Protein AF-A0A1Y4F1Y5-F1 (afdb_monomer_lite)

Radius of gyration: 17.51 Å; chains: 1; bounding box: 29×44×42 Å

pLDDT: mean 87.76, std 14.87, range [49.25, 98.44]

Sequence (74 aa):
MIKTETITIKGKQFMHTYSTAGCYIERDGERYADAIDPLDSGRTYTETDIPIKTEEEDVYRAAYNIVTGQEVQE

Secondary structure (DSSP, 8-state):
-EEEEEEEETTEEEEEEEETTSEEEEETTEEESEEEEETT-----EEEEEEP--THHHHHHHHHHHHHT-----

Structure (mmCIF, N/CA/C/O backbone):
data_AF-A0A1Y4F1Y5-F1
#
_entry.id   AF-A0A1Y4F1Y5-F1
#
loop_
_atom_site.group_PDB
_atom_site.id
_atom_site.type_symbol
_atom_site.label_atom_id
_atom_site.label_alt_id
_atom_site.label_comp_id
_atom_site.label_asym_id
_atom_site.label_entity_id
_atom_site.label_seq_id
_atom_site.pdbx_PDB_ins_code
_atom_site.Cartn_x
_atom_site.Cartn_y
_atom_site.Cartn_z
_atom_site.occupancy
_atom_site.B_iso_or_equiv
_atom_site.auth_seq_id
_atom_site.auth_comp_id
_atom_site.auth_asym_id
_atom_site.auth_atom_id
_atom_site.pdbx_PDB_model_num
ATOM 1 N N . MET A 1 1 ? 11.162 -0.185 -1.734 1.00 90.25 1 MET A N 1
ATOM 2 C CA . MET A 1 1 ? 10.811 -1.449 -1.057 1.00 90.25 1 MET A CA 1
ATOM 3 C C . MET A 1 1 ? 9.374 -1.329 -0.589 1.00 90.25 1 MET A C 1
ATOM 5 O O . MET A 1 1 ? 9.065 -0.406 0.159 1.00 90.25 1 MET A O 1
ATOM 9 N N . ILE A 1 2 ? 8.503 -2.256 -0.987 1.00 96.56 2 ILE A N 1
ATOM 10 C CA . ILE A 1 2 ? 7.130 -2.296 -0.473 1.00 96.56 2 ILE A CA 1
ATOM 11 C C . ILE A 1 2 ? 7.109 -2.608 1.026 1.00 96.56 2 ILE A C 1
ATOM 13 O O . ILE A 1 2 ? 7.850 -3.469 1.506 1.00 96.56 2 ILE A O 1
ATOM 17 N N . LYS A 1 3 ? 6.262 -1.899 1.769 1.00 97.81 3 LYS A N 1
ATOM 18 C CA . LYS A 1 3 ? 6.043 -2.085 3.201 1.00 97.81 3 LYS A CA 1
ATOM 19 C C . LYS A 1 3 ? 4.553 -2.252 3.465 1.00 97.81 3 LYS A C 1
ATOM 21 O O . LYS A 1 3 ? 3.734 -1.571 2.854 1.00 97.81 3 LYS A O 1
ATOM 26 N N . THR A 1 4 ? 4.231 -3.122 4.417 1.00 97.25 4 THR A N 1
ATOM 27 C CA . THR A 1 4 ? 2.876 -3.278 4.940 1.00 97.25 4 THR A CA 1
ATOM 28 C C . THR A 1 4 ? 2.882 -3.138 6.457 1.00 97.25 4 THR A C 1
ATOM 30 O O . THR A 1 4 ? 3.734 -3.718 7.132 1.00 97.25 4 THR A O 1
ATOM 33 N N . GLU A 1 5 ? 1.940 -2.374 7.002 1.00 97.38 5 GLU A N 1
ATOM 34 C CA . GLU A 1 5 ? 1.784 -2.180 8.444 1.00 97.38 5 GLU A CA 1
ATOM 35 C C . GLU A 1 5 ? 0.314 -2.108 8.866 1.00 97.38 5 GLU A C 1
ATOM 37 O O . GLU A 1 5 ? -0.566 -1.793 8.069 1.00 97.38 5 GLU A O 1
ATOM 42 N N . THR A 1 6 ? 0.034 -2.414 10.134 1.00 98.00 6 THR A N 1
ATOM 43 C CA . THR A 1 6 ? -1.318 -2.292 10.685 1.00 98.00 6 THR A CA 1
ATOM 44 C C . THR A 1 6 ? -1.547 -0.877 11.202 1.00 98.00 6 THR A C 1
ATOM 46 O O . THR A 1 6 ? -0.833 -0.415 12.091 1.00 98.00 6 THR A O 1
ATOM 49 N N . ILE A 1 7 ? -2.590 -0.214 10.707 1.00 97.94 7 ILE A N 1
ATOM 50 C CA . ILE A 1 7 ? -3.014 1.115 11.162 1.00 97.94 7 ILE A CA 1
ATOM 51 C C . ILE A 1 7 ? -4.405 1.057 11.795 1.00 97.94 7 ILE A C 1
ATOM 53 O O . ILE A 1 7 ? -5.178 0.133 11.548 1.00 97.94 7 ILE A O 1
ATOM 57 N N . THR A 1 8 ? -4.747 2.057 12.612 1.00 97.94 8 THR A N 1
ATOM 58 C CA . THR A 1 8 ? -6.081 2.178 13.223 1.00 97.94 8 THR A CA 1
ATOM 59 C C . THR A 1 8 ? -6.785 3.438 12.737 1.00 97.94 8 THR A C 1
ATOM 61 O O . THR A 1 8 ? -6.296 4.544 12.945 1.00 97.94 8 THR A O 1
ATOM 64 N N . ILE A 1 9 ? -7.973 3.280 12.152 1.00 96.25 9 ILE A N 1
ATOM 65 C CA . ILE A 1 9 ? -8.835 4.381 11.710 1.00 96.25 9 ILE A CA 1
ATOM 66 C C . ILE A 1 9 ? -10.171 4.258 12.443 1.00 96.25 9 ILE A C 1
ATOM 68 O O . ILE A 1 9 ? -10.877 3.258 12.308 1.00 96.25 9 ILE A O 1
ATOM 72 N N . LYS A 1 10 ? -10.531 5.277 13.237 1.00 96.00 10 LYS A N 1
ATOM 73 C CA . LYS A 1 10 ? -11.793 5.327 14.010 1.00 96.00 10 LYS A CA 1
ATOM 74 C C . LYS A 1 10 ? -12.048 4.055 14.847 1.00 96.00 10 LYS A C 1
ATOM 76 O O . LYS A 1 10 ? -13.162 3.540 14.884 1.00 96.00 10 LYS A O 1
ATOM 81 N N . GLY A 1 11 ? -11.001 3.531 15.488 1.00 97.25 11 GLY A N 1
ATOM 82 C CA . GLY A 1 11 ? -11.075 2.340 16.344 1.00 97.25 11 GLY A CA 1
ATOM 83 C C . GLY A 1 11 ? -11.142 0.997 15.605 1.00 97.25 11 GLY A C 1
ATOM 84 O O . GLY A 1 11 ? -11.296 -0.031 16.255 1.00 97.25 11 GLY A O 1
ATOM 85 N N . LYS A 1 12 ? -11.022 0.980 14.272 1.00 97.19 12 LYS A N 1
ATOM 86 C CA . LYS A 1 12 ? -10.924 -0.245 13.465 1.00 97.19 12 LYS A CA 1
ATOM 87 C C . LYS A 1 12 ? -9.524 -0.382 12.877 1.00 97.19 12 LYS A C 1
ATOM 89 O O . LYS A 1 12 ? -8.929 0.623 12.491 1.00 97.19 12 LYS A O 1
ATOM 94 N N . GLN A 1 13 ? -9.017 -1.609 12.815 1.00 98.00 13 GLN A N 1
ATOM 95 C CA . GLN A 1 13 ? -7.689 -1.907 12.283 1.00 98.00 13 GLN A CA 1
ATOM 96 C C . GLN A 1 13 ? -7.735 -2.266 10.795 1.00 98.00 13 GLN A C 1
ATOM 98 O O . GLN A 1 13 ? -8.673 -2.918 10.334 1.00 98.00 13 GLN A O 1
ATOM 103 N N . PHE A 1 14 ? -6.704 -1.841 10.070 1.00 98.44 14 PHE A N 1
ATOM 104 C CA . PHE A 1 14 ? -6.531 -2.030 8.632 1.00 98.44 14 PHE A CA 1
ATOM 105 C C . PHE A 1 14 ? -5.069 -2.340 8.317 1.00 98.44 14 PHE A C 1
ATOM 107 O O . PHE A 1 14 ? -4.184 -1.994 9.098 1.00 98.44 14 PHE A O 1
ATOM 114 N N . MET A 1 15 ? -4.823 -2.946 7.161 1.00 98.19 15 MET A N 1
ATOM 115 C CA . MET A 1 15 ? -3.493 -3.085 6.577 1.00 98.19 15 MET A CA 1
ATOM 116 C C . MET A 1 15 ? -3.250 -1.937 5.615 1.00 98.19 15 MET A C 1
ATOM 118 O O . MET A 1 15 ? -4.025 -1.725 4.687 1.00 98.19 15 MET A O 1
ATOM 122 N N . HIS A 1 16 ? -2.172 -1.203 5.846 1.00 98.19 16 HIS A N 1
ATOM 123 C CA . HIS A 1 16 ? -1.676 -0.170 4.955 1.00 98.19 16 HIS A CA 1
ATOM 124 C C . HIS A 1 16 ? -0.474 -0.712 4.204 1.00 98.19 16 HIS A C 1
ATOM 126 O O . HIS A 1 16 ? 0.509 -1.093 4.834 1.00 98.19 16 HIS A O 1
ATOM 132 N N . THR A 1 17 ? -0.559 -0.763 2.878 1.00 98.44 17 THR A N 1
ATOM 133 C CA . THR A 1 17 ? 0.548 -1.163 2.005 1.00 98.44 17 THR A CA 1
ATOM 134 C C . THR A 1 17 ? 0.965 0.011 1.134 1.00 98.44 17 THR A C 1
ATOM 136 O O . THR A 1 17 ? 0.112 0.644 0.517 1.00 98.44 17 THR A O 1
ATOM 139 N N . TYR A 1 18 ? 2.261 0.302 1.077 1.00 98.06 18 TYR A N 1
ATOM 140 C CA . TYR A 1 18 ? 2.826 1.394 0.282 1.00 98.06 18 TYR A CA 1
ATOM 141 C C . TYR A 1 18 ? 4.281 1.109 -0.083 1.00 98.06 18 TYR A C 1
ATOM 143 O O . TYR A 1 18 ? 4.945 0.260 0.516 1.00 98.06 18 TYR A O 1
ATOM 151 N N . SER A 1 19 ? 4.791 1.834 -1.070 1.00 97.62 19 SER A N 1
ATOM 152 C CA . SER A 1 19 ? 6.201 1.786 -1.445 1.00 97.62 19 SER A CA 1
ATOM 153 C C . SER A 1 19 ? 6.995 2.832 -0.663 1.00 97.62 19 SER A C 1
ATOM 155 O O . SER A 1 19 ? 6.595 3.991 -0.549 1.00 97.62 19 SER A O 1
ATOM 157 N N . THR A 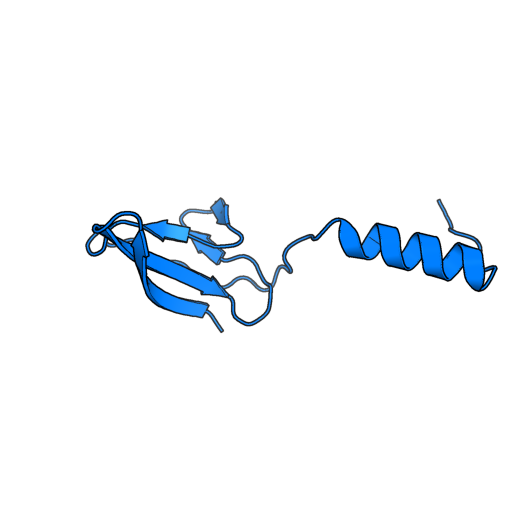1 20 ? 8.143 2.436 -0.109 1.00 96.94 20 THR A N 1
ATOM 158 C CA . THR A 1 20 ? 9.050 3.374 0.578 1.00 96.94 20 THR A CA 1
ATOM 159 C C . THR A 1 20 ? 9.905 4.191 -0.388 1.00 96.94 20 THR A C 1
ATOM 161 O O . THR A 1 20 ? 10.595 5.112 0.039 1.00 96.94 20 THR A O 1
ATOM 164 N N . ALA A 1 21 ? 9.874 3.855 -1.680 1.00 95.31 21 ALA A N 1
ATOM 165 C CA . ALA A 1 21 ? 10.665 4.495 -2.726 1.00 95.31 21 ALA A 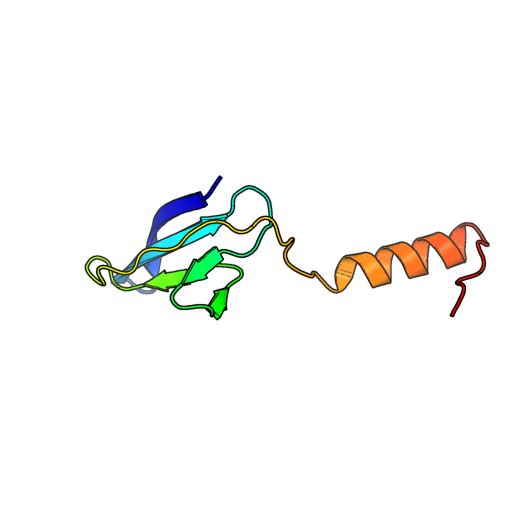CA 1
ATOM 166 C C . ALA A 1 21 ? 9.878 5.559 -3.512 1.00 95.31 21 ALA A C 1
ATOM 168 O O . ALA A 1 21 ? 10.374 6.063 -4.514 1.00 95.31 21 ALA A O 1
ATOM 169 N N . GLY A 1 22 ? 8.643 5.874 -3.108 1.00 94.12 22 GLY A N 1
ATOM 170 C CA . GLY A 1 22 ? 7.795 6.827 -3.832 1.00 94.12 22 GLY A CA 1
ATOM 171 C C . GLY A 1 22 ? 7.285 6.307 -5.180 1.00 94.12 22 GLY A C 1
ATOM 172 O O . GLY A 1 22 ? 6.844 7.091 -6.011 1.00 94.12 22 GLY A O 1
ATOM 173 N N . CYS A 1 23 ? 7.349 4.996 -5.415 1.00 96.62 23 CYS A N 1
ATOM 174 C CA . CYS A 1 23 ? 6.766 4.333 -6.582 1.00 96.62 23 CYS A CA 1
ATOM 175 C C . CYS A 1 23 ? 5.347 3.811 -6.312 1.00 96.62 23 CYS A C 1
ATOM 177 O O . CYS A 1 23 ? 4.976 3.611 -5.155 1.00 96.62 23 CYS A O 1
ATOM 179 N N . TYR A 1 24 ? 4.569 3.563 -7.367 1.00 97.88 24 TYR A N 1
ATOM 180 C CA . TYR A 1 24 ? 3.257 2.921 -7.256 1.00 97.88 24 TYR A CA 1
ATOM 181 C C . TYR A 1 24 ? 3.383 1.463 -6.789 1.00 97.88 24 TYR A C 1
ATOM 183 O O . TYR A 1 24 ? 4.362 0.776 -7.099 1.00 97.88 24 TYR A O 1
ATOM 191 N N . ILE A 1 25 ? 2.344 0.970 -6.118 1.00 98.31 25 ILE A N 1
ATOM 192 C CA . ILE A 1 25 ? 2.092 -0.458 -5.906 1.00 98.31 25 ILE A CA 1
ATOM 193 C C . ILE A 1 25 ? 1.029 -0.946 -6.897 1.00 98.31 25 ILE A C 1
ATOM 195 O O . ILE A 1 25 ? 0.119 -0.195 -7.246 1.00 98.31 25 ILE A O 1
ATOM 199 N N . GLU A 1 26 ? 1.125 -2.193 -7.353 1.00 98.25 26 GLU A N 1
ATOM 200 C CA . GLU A 1 26 ? 0.202 -2.771 -8.335 1.00 98.25 26 GLU A CA 1
ATOM 201 C C . GLU A 1 26 ? -0.478 -4.035 -7.802 1.00 98.25 26 GLU A C 1
ATOM 203 O O . GLU A 1 26 ? 0.151 -4.870 -7.142 1.00 98.25 26 GLU A O 1
ATOM 208 N N . ARG A 1 27 ? -1.769 -4.175 -8.111 1.00 97.50 27 ARG A N 1
ATOM 209 C CA . ARG A 1 27 ? -2.560 -5.393 -7.906 1.00 97.50 27 ARG A CA 1
ATOM 210 C C . ARG A 1 27 ? -3.508 -5.559 -9.087 1.00 97.50 27 ARG A C 1
ATOM 212 O O . ARG A 1 27 ? -4.215 -4.620 -9.433 1.00 97.50 27 ARG A O 1
ATOM 219 N N . ASP A 1 28 ? -3.534 -6.750 -9.680 1.00 96.19 28 ASP A N 1
ATOM 220 C CA . ASP A 1 28 ? -4.426 -7.103 -10.798 1.00 96.19 28 ASP A CA 1
ATOM 221 C C . ASP A 1 28 ? -4.361 -6.119 -11.989 1.00 96.19 28 ASP A C 1
ATOM 223 O O . ASP A 1 28 ? -5.349 -5.894 -12.684 1.00 96.19 28 ASP A O 1
ATOM 227 N N . GLY A 1 29 ? -3.189 -5.517 -12.226 1.00 96.19 29 GLY A N 1
ATOM 228 C CA . GLY A 1 29 ? -2.961 -4.526 -13.285 1.00 96.19 29 GLY A CA 1
ATOM 229 C C . GLY A 1 29 ? -3.386 -3.092 -12.941 1.00 96.19 29 GLY A C 1
ATOM 230 O O . GLY A 1 29 ? -3.167 -2.187 -13.748 1.00 96.19 29 GLY A O 1
ATOM 231 N N . GLU A 1 30 ? -3.956 -2.853 -11.758 1.00 97.06 30 GLU A N 1
ATOM 232 C CA . GLU A 1 30 ? -4.279 -1.514 -11.260 1.00 97.06 30 GLU A CA 1
ATOM 233 C C . GLU A 1 30 ? -3.186 -0.978 -10.332 1.00 97.06 30 GLU A C 1
ATOM 235 O O . GLU A 1 30 ? -2.671 -1.697 -9.472 1.00 97.06 30 GLU A O 1
ATOM 240 N N . ARG A 1 31 ? -2.858 0.311 -10.488 1.00 97.19 31 ARG A N 1
ATOM 241 C CA . ARG A 1 31 ? -1.796 0.994 -9.739 1.00 97.19 31 ARG A CA 1
ATOM 242 C C . ARG A 1 31 ? -2.363 1.941 -8.698 1.00 97.19 31 ARG A C 1
ATOM 244 O O . ARG A 1 31 ? -3.260 2.729 -8.989 1.00 97.19 31 ARG A O 1
ATOM 251 N N . TYR A 1 32 ? -1.759 1.917 -7.521 1.00 97.12 32 TYR A N 1
ATOM 252 C CA . TYR A 1 32 ? -2.146 2.721 -6.371 1.00 97.12 32 TYR A CA 1
ATOM 253 C C . TYR A 1 32 ? -0.905 3.369 -5.758 1.00 97.12 32 TYR A C 1
ATOM 255 O O . TYR A 1 32 ? 0.178 2.785 -5.781 1.00 97.12 32 TYR A O 1
ATOM 263 N N . ALA A 1 33 ? -1.032 4.593 -5.248 1.00 96.69 33 ALA A N 1
ATOM 264 C CA . ALA A 1 33 ? 0.053 5.218 -4.487 1.00 96.69 33 ALA A CA 1
ATOM 265 C C . ALA A 1 33 ? 0.263 4.473 -3.156 1.00 96.69 33 ALA A C 1
ATOM 267 O O . ALA A 1 33 ? 1.390 4.197 -2.748 1.00 96.69 33 ALA A O 1
ATOM 268 N N . ASP A 1 34 ? -0.844 4.082 -2.532 1.00 97.06 34 ASP A N 1
ATOM 269 C CA . ASP A 1 34 ? -0.929 3.216 -1.370 1.00 97.06 34 ASP A CA 1
ATOM 270 C C . ASP A 1 34 ? -2.284 2.486 -1.341 1.00 97.06 34 ASP A C 1
ATOM 272 O O . ASP A 1 34 ? -3.187 2.768 -2.132 1.00 97.06 34 ASP A O 1
ATOM 276 N N . ALA A 1 35 ? -2.426 1.514 -0.442 1.00 98.19 35 ALA A N 1
ATOM 277 C CA . ALA A 1 35 ? -3.662 0.766 -0.253 1.00 98.19 35 ALA A CA 1
ATOM 278 C C . ALA A 1 35 ? -3.998 0.593 1.229 1.00 98.19 35 ALA A C 1
ATOM 280 O O . ALA A 1 35 ? -3.143 0.187 2.016 1.00 98.19 35 ALA A O 1
ATOM 281 N N . ILE A 1 36 ? -5.262 0.847 1.585 1.00 98.12 36 ILE A N 1
ATOM 282 C CA . ILE A 1 36 ? -5.838 0.579 2.909 1.00 98.12 36 ILE A CA 1
ATOM 283 C C . ILE A 1 36 ? -6.862 -0.545 2.784 1.00 98.12 36 ILE A C 1
ATOM 285 O O . ILE A 1 36 ? -7.959 -0.353 2.258 1.00 98.12 36 ILE A O 1
ATOM 289 N N . ASP A 1 37 ? -6.518 -1.713 3.310 1.00 97.94 37 ASP A N 1
ATOM 290 C CA . ASP A 1 37 ? -7.319 -2.925 3.208 1.00 97.94 37 ASP A CA 1
ATOM 291 C C . ASP A 1 37 ? -7.763 -3.443 4.584 1.00 97.94 37 ASP A C 1
ATOM 293 O O . ASP A 1 37 ? -7.110 -3.186 5.597 1.00 97.94 37 ASP A O 1
ATOM 297 N N . PRO A 1 38 ? -8.856 -4.220 4.671 1.00 96.88 38 PRO A N 1
ATOM 298 C CA . PRO A 1 38 ? -9.137 -5.021 5.861 1.00 96.88 38 PRO A CA 1
ATOM 299 C C . PRO A 1 38 ? -7.971 -5.970 6.199 1.00 96.88 38 PRO A C 1
ATOM 301 O O . PRO A 1 38 ? -7.331 -6.495 5.284 1.00 96.88 38 PRO A O 1
ATOM 304 N N . LEU A 1 39 ? -7.741 -6.224 7.497 1.00 92.69 39 LEU A N 1
ATOM 305 C CA . LEU A 1 39 ? -6.629 -7.047 8.013 1.00 92.69 39 LEU A CA 1
ATOM 306 C C . LEU A 1 39 ? -6.457 -8.395 7.298 1.00 92.69 39 LEU A C 1
ATOM 308 O O . LEU A 1 39 ? -5.341 -8.755 6.940 1.00 92.69 39 LEU A O 1
ATOM 312 N N . ASP A 1 40 ? -7.564 -9.075 7.008 1.00 89.75 40 ASP A N 1
ATOM 313 C CA . ASP A 1 40 ? -7.570 -10.424 6.428 1.00 89.75 40 ASP A CA 1
ATOM 314 C C . ASP A 1 40 ? -8.063 -10.440 4.976 1.00 89.75 40 ASP A C 1
ATOM 316 O O . ASP A 1 40 ? -8.672 -11.401 4.510 1.00 89.75 40 ASP A O 1
ATOM 320 N N . SER A 1 41 ? -7.847 -9.349 4.240 1.00 94.12 41 SER A N 1
ATOM 321 C CA . SER A 1 41 ? -8.328 -9.241 2.857 1.00 94.12 41 SER A CA 1
ATOM 322 C C . SER A 1 41 ? -7.659 -10.216 1.879 1.00 94.12 41 SER A C 1
ATOM 324 O O . SER A 1 41 ? -8.175 -10.409 0.780 1.00 94.12 41 SER A O 1
ATOM 326 N N . GLY A 1 42 ? -6.502 -10.789 2.237 1.00 93.19 42 GLY A N 1
ATOM 327 C CA . GLY A 1 42 ? -5.697 -11.649 1.359 1.00 93.19 42 GLY A CA 1
ATOM 328 C C . GLY A 1 42 ? -5.093 -10.923 0.149 1.00 93.19 42 GLY A C 1
ATOM 329 O O . GLY A 1 42 ? -4.506 -11.559 -0.725 1.00 93.19 42 GLY A O 1
ATOM 330 N N . ARG A 1 43 ? -5.240 -9.596 0.076 1.00 95.62 43 ARG A N 1
ATOM 331 C CA . ARG A 1 43 ? -4.729 -8.779 -1.025 1.00 95.62 43 ARG A CA 1
ATOM 332 C C . ARG A 1 43 ? -3.211 -8.711 -0.953 1.00 95.62 43 ARG A C 1
ATOM 334 O O . ARG A 1 43 ? -2.641 -8.449 0.101 1.00 95.62 43 ARG A O 1
ATOM 341 N N . THR A 1 44 ? -2.576 -8.936 -2.096 1.00 95.94 44 THR A N 1
ATOM 342 C CA . THR A 1 44 ? -1.125 -8.848 -2.261 1.00 95.94 44 THR A CA 1
ATOM 343 C C . THR A 1 44 ? -0.824 -7.809 -3.326 1.00 95.94 44 THR A C 1
ATOM 345 O O . THR A 1 44 ? -1.540 -7.719 -4.321 1.00 95.94 44 THR A O 1
ATOM 348 N N . TYR A 1 45 ? 0.231 -7.035 -3.109 1.00 98.19 45 TYR A N 1
ATOM 349 C CA . TYR A 1 45 ? 0.681 -5.999 -4.026 1.00 98.19 45 TYR A CA 1
ATOM 350 C C . TYR A 1 45 ? 2.142 -6.228 -4.378 1.00 98.19 45 TYR A C 1
ATOM 352 O O . TYR A 1 45 ? 2.901 -6.779 -3.578 1.00 98.19 45 TYR A O 1
ATOM 360 N N . THR A 1 46 ? 2.534 -5.760 -5.556 1.00 97.88 46 THR A N 1
ATOM 361 C CA . THR A 1 46 ? 3.937 -5.712 -5.976 1.00 97.88 46 THR A CA 1
ATOM 362 C C . THR A 1 46 ? 4.361 -4.256 -6.129 1.00 97.88 46 THR A C 1
ATOM 364 O O . THR A 1 46 ? 3.586 -3.434 -6.616 1.00 97.88 46 THR A O 1
ATOM 367 N N . GLU A 1 47 ? 5.570 -3.916 -5.683 1.00 97.81 47 GLU A N 1
ATOM 368 C CA . GLU A 1 47 ? 6.161 -2.604 -5.969 1.00 97.81 47 GLU A CA 1
ATOM 369 C C . GLU A 1 47 ? 6.436 -2.491 -7.468 1.00 97.81 47 GLU A C 1
ATOM 371 O O . GLU A 1 47 ? 6.943 -3.431 -8.078 1.00 97.81 47 GLU A O 1
ATOM 376 N N . THR A 1 48 ? 6.109 -1.349 -8.058 1.00 97.38 48 THR A N 1
ATOM 377 C CA . THR A 1 48 ? 6.503 -1.031 -9.433 1.00 97.38 48 THR A CA 1
ATOM 378 C C . THR A 1 48 ? 7.751 -0.153 -9.433 1.00 97.38 48 THR A C 1
ATOM 380 O O . THR A 1 48 ? 8.050 0.496 -8.435 1.00 97.38 48 THR A O 1
ATOM 383 N N . ASP A 1 49 ? 8.417 -0.045 -10.581 1.00 96.62 49 ASP A N 1
ATOM 384 C CA . ASP A 1 49 ? 9.491 0.937 -10.802 1.00 96.62 49 ASP A CA 1
ATOM 385 C C . ASP A 1 49 ? 8.953 2.302 -11.283 1.00 96.62 49 ASP A C 1
ATOM 387 O O . ASP A 1 49 ? 9.708 3.157 -11.748 1.00 96.62 49 ASP A O 1
ATOM 391 N 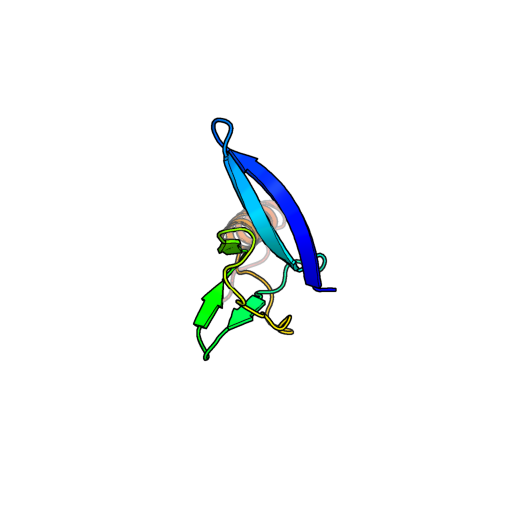N . ILE A 1 50 ? 7.631 2.506 -11.243 1.00 95.62 50 ILE A N 1
ATOM 392 C CA . ILE A 1 50 ? 6.986 3.716 -11.757 1.00 95.62 50 ILE A CA 1
ATOM 393 C C . ILE A 1 50 ? 6.835 4.711 -10.601 1.00 95.62 50 ILE A C 1
ATOM 395 O O . ILE A 1 50 ? 6.075 4.422 -9.671 1.00 95.62 50 ILE A O 1
ATOM 399 N N . PRO A 1 51 ? 7.486 5.887 -10.651 1.00 94.94 51 PRO A N 1
ATOM 400 C CA . PRO A 1 51 ? 7.346 6.901 -9.614 1.00 94.94 51 PRO A CA 1
ATOM 401 C C . PRO A 1 51 ? 5.916 7.449 -9.577 1.00 94.94 51 PRO A C 1
ATOM 403 O O . PRO A 1 51 ? 5.269 7.620 -10.616 1.00 94.94 51 PRO A O 1
ATOM 406 N N . ILE A 1 52 ? 5.426 7.738 -8.372 1.00 93.38 52 ILE A N 1
ATOM 407 C CA . ILE A 1 52 ? 4.148 8.418 -8.168 1.00 93.38 52 ILE A CA 1
ATOM 408 C C . ILE A 1 52 ? 4.272 9.821 -8.751 1.00 93.38 52 ILE A C 1
ATOM 410 O O . ILE A 1 52 ? 5.151 10.585 -8.362 1.00 93.38 52 ILE A O 1
ATOM 414 N N . LYS A 1 53 ? 3.381 10.171 -9.680 1.00 83.44 53 LYS A N 1
ATOM 415 C CA . LYS A 1 53 ? 3.332 11.530 -10.220 1.00 83.44 53 LYS A CA 1
ATOM 416 C C . LYS A 1 53 ? 2.782 12.466 -9.149 1.00 83.44 53 LYS A C 1
ATOM 418 O O . LYS A 1 53 ? 1.592 12.409 -8.843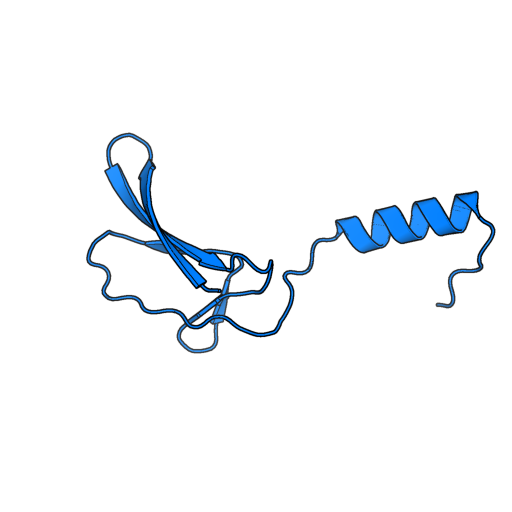 1.00 83.44 53 LYS A O 1
ATOM 423 N N . THR A 1 54 ? 3.630 13.319 -8.590 1.00 69.56 54 THR A N 1
ATOM 424 C CA . THR A 1 54 ? 3.197 14.484 -7.818 1.00 69.56 54 THR A CA 1
ATOM 425 C C . THR A 1 54 ? 3.193 15.687 -8.757 1.00 69.56 54 THR A C 1
ATOM 427 O O . THR A 1 54 ? 4.193 15.987 -9.400 1.00 69.56 54 THR A O 1
ATOM 430 N N . GLU A 1 55 ? 2.068 16.398 -8.864 1.00 62.22 55 GLU A N 1
ATOM 431 C CA . GLU A 1 55 ? 1.991 17.625 -9.684 1.00 62.22 55 GLU A CA 1
ATOM 432 C C . GLU A 1 55 ? 2.925 18.746 -9.170 1.00 62.22 55 GLU A C 1
ATOM 434 O O . GLU A 1 55 ? 3.129 19.756 -9.838 1.00 62.22 55 GLU A O 1
ATOM 439 N N . GLU A 1 56 ? 3.534 18.572 -7.992 1.00 54.31 56 GLU A N 1
ATOM 440 C CA . GLU A 1 56 ? 4.466 19.529 -7.392 1.00 54.31 56 GLU A CA 1
ATOM 441 C C . GLU A 1 56 ? 5.776 19.693 -8.178 1.00 54.31 56 GLU A C 1
ATOM 443 O O . GLU A 1 56 ? 6.297 20.809 -8.241 1.00 54.31 56 GLU A O 1
ATOM 448 N N . GLU A 1 57 ? 6.307 18.644 -8.817 1.00 54.75 57 GLU A N 1
ATOM 449 C CA . GLU A 1 57 ? 7.568 18.747 -9.575 1.00 54.75 57 GLU A CA 1
ATOM 450 C C . GLU A 1 57 ? 7.472 19.733 -10.747 1.00 54.75 57 GLU A C 1
ATOM 452 O O . GLU A 1 57 ? 8.433 20.456 -11.031 1.00 54.75 57 GLU A O 1
ATOM 457 N N . ASP A 1 58 ? 6.304 19.839 -11.382 1.00 56.00 58 ASP A N 1
ATOM 458 C CA . ASP A 1 58 ? 6.084 20.798 -12.463 1.00 56.00 58 ASP A CA 1
ATOM 459 C C . ASP A 1 58 ? 5.994 22.240 -11.939 1.00 56.00 58 ASP A C 1
ATOM 461 O O . ASP A 1 58 ? 6.520 23.157 -12.57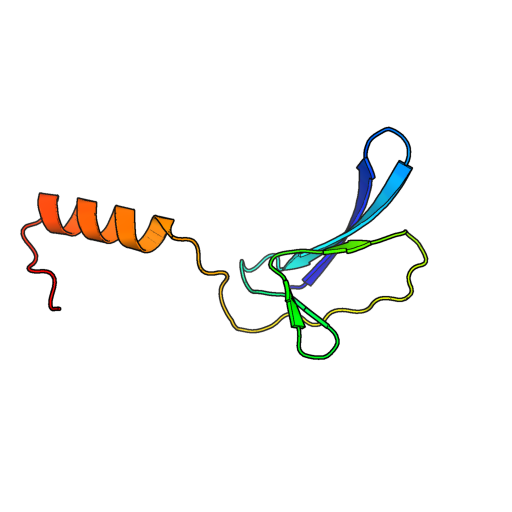5 1.00 56.00 58 ASP A O 1
ATOM 465 N N . VAL A 1 59 ? 5.421 22.456 -10.747 1.00 59.91 59 VAL A N 1
ATOM 466 C CA . VAL A 1 59 ? 5.318 23.790 -10.126 1.00 59.91 59 VAL A CA 1
ATOM 467 C C . VAL A 1 59 ? 6.687 24.297 -9.667 1.00 59.91 59 VAL A C 1
ATOM 469 O O . VAL A 1 59 ? 7.034 25.449 -9.937 1.00 59.91 59 VAL A O 1
ATOM 472 N N . TYR A 1 60 ? 7.496 23.453 -9.017 1.00 59.53 60 TYR A N 1
ATOM 473 C CA . TYR A 1 60 ? 8.848 23.835 -8.592 1.00 59.53 60 TYR A CA 1
ATOM 474 C C . TYR A 1 60 ? 9.784 24.058 -9.779 1.00 59.53 60 TYR A C 1
ATOM 476 O O . TYR A 1 60 ? 10.551 25.021 -9.764 1.00 59.53 60 TYR A O 1
ATOM 484 N N . ARG A 1 61 ? 9.697 23.229 -10.830 1.00 64.62 61 ARG A N 1
ATOM 485 C CA . ARG A 1 61 ? 10.462 23.432 -12.068 1.00 64.62 61 ARG A CA 1
ATOM 486 C C . ARG A 1 61 ? 10.051 24.728 -12.763 1.00 64.62 61 ARG A C 1
ATOM 488 O O . ARG A 1 61 ? 10.920 25.496 -13.160 1.00 64.62 61 ARG A O 1
ATOM 495 N N . ALA A 1 62 ? 8.751 25.013 -12.853 1.00 67.19 62 ALA A N 1
ATOM 496 C CA . ALA A 1 62 ? 8.257 26.269 -13.413 1.00 67.19 62 ALA A CA 1
ATOM 497 C C . ALA A 1 62 ? 8.750 27.482 -12.609 1.00 67.19 62 ALA A C 1
ATOM 499 O O . ALA A 1 62 ? 9.308 28.414 -13.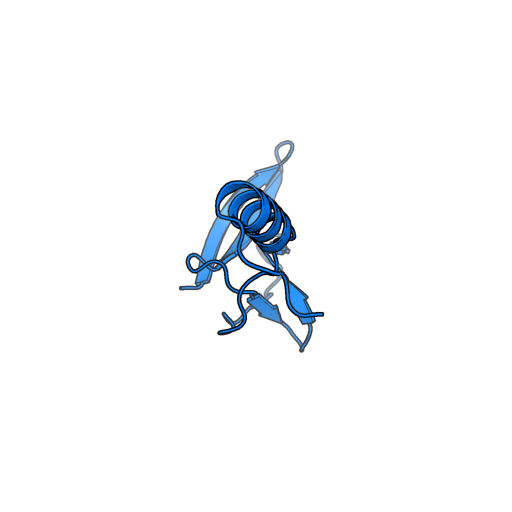184 1.00 67.19 62 ALA A O 1
ATOM 500 N N . ALA A 1 63 ? 8.616 27.457 -11.280 1.00 72.81 63 ALA A N 1
ATOM 501 C CA . ALA A 1 63 ? 9.084 28.537 -10.415 1.00 72.81 63 ALA A CA 1
ATOM 502 C C . ALA A 1 63 ? 10.607 28.733 -10.499 1.00 72.81 63 ALA A C 1
ATOM 504 O O . ALA A 1 63 ? 11.078 29.867 -10.590 1.00 72.81 63 ALA A O 1
ATOM 505 N N . TYR A 1 64 ? 11.379 27.644 -10.517 1.00 76.00 64 TYR A N 1
ATOM 506 C CA . TYR A 1 64 ? 12.830 27.686 -10.682 1.00 76.00 64 TYR A CA 1
ATOM 507 C C . TYR A 1 64 ? 13.221 28.296 -12.029 1.00 76.00 64 TYR A C 1
ATOM 509 O O . TYR A 1 64 ? 14.005 29.238 -12.047 1.00 76.00 64 TYR A O 1
ATOM 517 N N . ASN A 1 65 ? 12.616 27.842 -13.130 1.00 79.19 65 ASN A N 1
ATOM 518 C CA . ASN A 1 65 ? 12.885 28.351 -14.477 1.00 79.19 65 ASN A CA 1
ATOM 519 C C . ASN A 1 65 ? 12.555 29.844 -14.615 1.00 79.19 65 ASN A C 1
ATOM 521 O O . ASN A 1 65 ? 13.299 30.579 -15.262 1.00 79.19 65 ASN A O 1
ATOM 525 N N . ILE A 1 66 ? 11.488 30.315 -13.959 1.00 78.94 66 ILE A N 1
ATOM 526 C CA . ILE A 1 66 ? 11.141 31.744 -13.894 1.00 78.94 66 ILE A CA 1
ATOM 527 C C . ILE A 1 66 ? 12.228 32.542 -13.157 1.00 78.94 66 ILE A C 1
ATOM 529 O O . ILE A 1 66 ? 12.595 33.629 -13.598 1.00 78.94 66 ILE A O 1
ATOM 533 N N . VAL A 1 67 ? 12.757 32.019 -12.045 1.00 82.62 67 VAL A N 1
ATOM 534 C CA . VAL A 1 67 ? 13.786 32.701 -11.238 1.00 82.62 67 VAL A CA 1
ATOM 535 C C . VAL A 1 67 ? 15.166 32.658 -11.902 1.00 82.62 67 VAL A C 1
ATOM 537 O O . VAL A 1 67 ? 15.934 33.610 -11.773 1.00 82.62 67 VAL A O 1
ATOM 540 N N . THR A 1 68 ? 15.498 31.578 -12.609 1.00 83.56 68 THR A N 1
ATOM 541 C CA . THR A 1 68 ? 16.811 31.382 -13.244 1.00 83.56 68 THR A CA 1
ATOM 542 C C . THR A 1 68 ? 16.861 31.813 -14.710 1.00 83.56 68 THR A C 1
ATOM 544 O O . THR A 1 68 ? 17.950 31.871 -15.280 1.00 83.56 68 THR A O 1
ATOM 547 N N . GLY A 1 69 ? 15.719 32.157 -15.314 1.00 76.25 69 GLY A N 1
ATOM 548 C CA . GLY A 1 69 ? 15.625 32.634 -16.696 1.00 76.25 69 GLY A CA 1
ATOM 549 C C . GLY A 1 69 ? 15.844 31.546 -17.751 1.00 76.25 69 GLY A C 1
ATOM 550 O O . GLY A 1 69 ? 16.253 31.857 -18.867 1.00 76.25 69 GLY A O 1
ATOM 551 N N . GLN A 1 70 ? 15.615 30.275 -17.412 1.00 69.06 70 GLN A N 1
ATOM 552 C CA . GLN A 1 70 ? 15.678 29.181 -18.382 1.00 69.06 70 GLN A CA 1
ATOM 553 C C . GLN A 1 70 ? 14.355 29.101 -19.156 1.00 69.06 70 GLN A C 1
ATOM 555 O O . GLN A 1 70 ? 13.289 28.986 -18.551 1.00 69.06 70 GLN A O 1
ATOM 560 N N . GLU A 1 71 ? 14.407 29.166 -20.490 1.00 61.00 71 GLU A N 1
ATOM 561 C CA . GLU A 1 71 ? 13.214 29.013 -21.332 1.00 61.00 71 GLU A CA 1
ATOM 562 C C . GLU A 1 71 ? 12.614 27.610 -21.158 1.00 61.00 71 GLU A C 1
ATOM 564 O O . GLU A 1 71 ? 13.302 26.596 -21.304 1.00 61.00 71 GLU A O 1
ATOM 569 N N . VAL A 1 72 ? 11.319 27.549 -20.839 1.00 57.41 72 VAL A N 1
ATOM 570 C CA . VAL A 1 72 ? 10.547 26.304 -20.893 1.00 57.41 72 VAL A CA 1
ATOM 571 C C . VAL A 1 72 ? 10.297 25.974 -22.365 1.00 57.41 72 VAL A C 1
ATOM 573 O O . VAL A 1 72 ? 9.588 26.707 -23.045 1.00 57.41 72 VAL A O 1
ATOM 576 N N . GLN A 1 73 ? 10.921 24.915 -22.883 1.00 53.34 73 GLN A N 1
ATOM 577 C CA . GLN A 1 73 ? 10.560 24.386 -24.202 1.00 53.34 73 GLN A CA 1
ATOM 578 C C . GLN A 1 73 ? 9.188 23.700 -24.095 1.00 53.34 73 GLN A C 1
ATOM 580 O O . GLN A 1 73 ? 8.971 22.947 -23.142 1.00 53.34 73 GLN A O 1
ATOM 585 N N . GLU A 1 74 ? 8.286 24.036 -25.027 1.00 49.25 74 GLU A N 1
ATOM 586 C CA . GLU A 1 74 ? 6.912 23.507 -25.152 1.00 49.25 74 GLU A CA 1
ATOM 587 C C . GLU A 1 74 ? 6.846 21.983 -25.325 1.00 49.25 74 GLU A C 1
ATOM 589 O O . GLU A 1 74 ? 7.728 21.411 -26.011 1.00 49.25 74 GLU A O 1
#

Foldseek 3Di:
DKDWDWDDDPNAIWIKIADPVQFWKDDPRDTDRIDTGHPPPPGDIDTDPHHDDDVVVVVVVVVVCVVVVPDDDD